Protein AF-A0A9P6Z4J0-F1 (afdb_monomer_lite)

pLDDT: mean 80.22, std 16.31, range [46.16, 96.94]

Organism: NCBI:txid936053

Structure (mmCIF, N/CA/C/O backbone):
data_AF-A0A9P6Z4J0-F1
#
_entry.id   AF-A0A9P6Z4J0-F1
#
loop_
_atom_site.group_PDB
_atom_site.id
_atom_site.type_symbol
_atom_site.label_atom_id
_atom_site.label_alt_id
_atom_site.label_comp_id
_atom_site.label_asym_id
_atom_site.label_entity_id
_atom_site.label_seq_id
_atom_site.pdbx_PDB_ins_code
_atom_site.Cartn_x
_atom_site.Cartn_y
_atom_site.Cartn_z
_atom_site.occupancy
_atom_site.B_iso_or_equiv
_atom_site.auth_seq_id
_atom_site.auth_comp_id
_atom_site.auth_asym_id
_atom_site.auth_atom_id
_atom_site.pdbx_PDB_model_num
A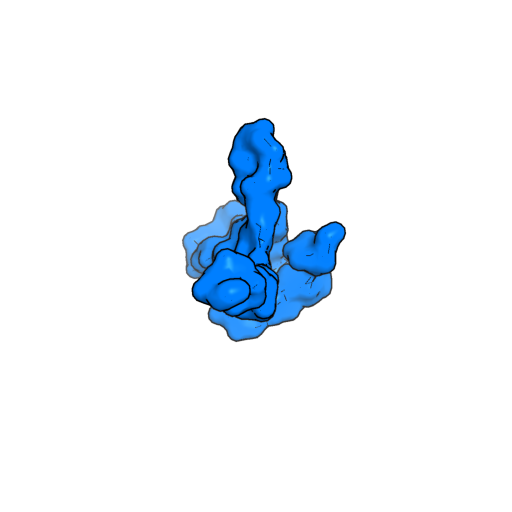TOM 1 N N . MET A 1 1 ? 1.781 -7.828 -13.401 1.00 74.25 1 MET A N 1
ATOM 2 C CA . MET A 1 1 ? 2.775 -7.367 -12.402 1.00 74.25 1 MET A CA 1
ATOM 3 C C . MET A 1 1 ? 2.229 -7.694 -11.018 1.00 74.25 1 MET A C 1
ATOM 5 O O . MET A 1 1 ? 1.097 -7.314 -10.757 1.00 74.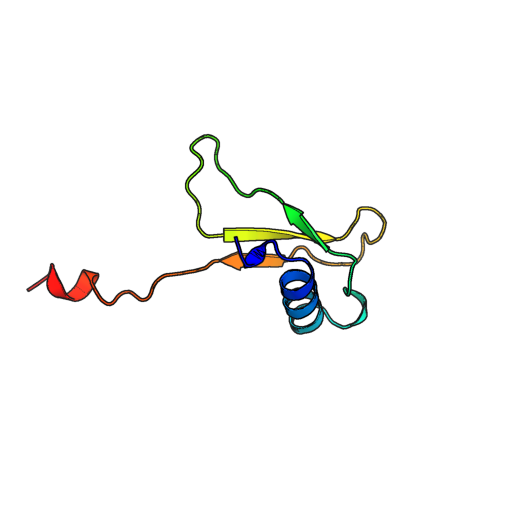25 1 MET A O 1
ATOM 9 N N . ILE A 1 2 ? 2.978 -8.419 -10.174 1.00 87.88 2 ILE A N 1
ATOM 10 C CA . ILE A 1 2 ? 2.474 -9.012 -8.912 1.00 87.88 2 ILE A CA 1
ATOM 11 C C . ILE A 1 2 ? 1.957 -7.978 -7.899 1.00 87.88 2 ILE A C 1
ATOM 13 O O . ILE A 1 2 ? 0.955 -8.206 -7.242 1.00 87.88 2 ILE A O 1
ATOM 17 N N . LEU A 1 3 ? 2.564 -6.792 -7.859 1.00 90.00 3 LEU A N 1
ATOM 18 C CA . LEU A 1 3 ? 2.144 -5.674 -7.006 1.00 90.00 3 LEU A CA 1
ATOM 19 C C . LEU A 1 3 ? 0.854 -4.965 -7.478 1.00 90.00 3 LEU A C 1
ATOM 21 O O . LEU A 1 3 ? 0.444 -3.965 -6.905 1.00 90.00 3 LEU A O 1
ATOM 25 N N . ARG A 1 4 ? 0.217 -5.442 -8.552 1.00 89.56 4 ARG A N 1
ATOM 26 C CA . ARG A 1 4 ? -1.120 -4.989 -8.974 1.00 89.56 4 ARG A CA 1
ATOM 27 C C . ARG A 1 4 ? -2.202 -6.040 -8.706 1.00 89.56 4 ARG A C 1
ATOM 29 O O . ARG A 1 4 ? -3.367 -5.779 -8.981 1.00 89.56 4 ARG A O 1
ATOM 36 N N . ASP A 1 5 ? -1.824 -7.222 -8.217 1.00 92.69 5 ASP A N 1
ATOM 37 C CA . ASP A 1 5 ? -2.777 -8.261 -7.834 1.00 92.69 5 ASP A CA 1
ATOM 38 C C . ASP A 1 5 ? -3.553 -7.825 -6.588 1.00 92.69 5 ASP A C 1
ATOM 40 O O . ASP A 1 5 ? -2.959 -7.369 -5.612 1.00 92.69 5 ASP A O 1
ATOM 44 N N . SER A 1 6 ? -4.878 -7.959 -6.609 1.00 93.75 6 SER A N 1
ATOM 45 C CA . SER A 1 6 ? -5.737 -7.469 -5.528 1.00 93.75 6 SER A CA 1
ATOM 46 C C . SER A 1 6 ? -5.467 -8.156 -4.191 1.00 93.75 6 SER A C 1
ATOM 48 O O . SER A 1 6 ? -5.538 -7.497 -3.159 1.00 93.75 6 SER A O 1
ATOM 50 N N . ASN A 1 7 ? -5.105 -9.445 -4.186 1.00 95.75 7 ASN A N 1
ATOM 51 C CA . ASN A 1 7 ? -4.786 -10.153 -2.944 1.00 95.75 7 ASN A CA 1
ATOM 52 C C . ASN A 1 7 ? -3.466 -9.651 -2.356 1.00 95.75 7 ASN A C 1
ATOM 54 O O . ASN A 1 7 ? -3.336 -9.519 -1.141 1.00 95.75 7 ASN A O 1
ATOM 58 N N . VAL A 1 8 ? -2.493 -9.342 -3.217 1.00 95.12 8 VAL A N 1
ATOM 59 C CA . VAL A 1 8 ? -1.206 -8.765 -2.807 1.00 95.12 8 VAL A CA 1
ATOM 60 C C . VAL A 1 8 ? -1.389 -7.338 -2.295 1.00 95.12 8 VAL A C 1
ATOM 62 O O . VAL A 1 8 ? -0.819 -6.985 -1.265 1.00 95.12 8 VAL A O 1
ATOM 65 N N . VAL A 1 9 ? -2.211 -6.524 -2.963 1.00 95.00 9 VAL A N 1
ATOM 66 C CA . VAL A 1 9 ? -2.558 -5.174 -2.493 1.00 95.00 9 VAL A CA 1
ATOM 67 C C . VAL A 1 9 ? -3.207 -5.253 -1.115 1.00 95.00 9 VAL A C 1
ATOM 69 O O . VAL A 1 9 ? -2.718 -4.601 -0.195 1.00 95.00 9 VAL A O 1
ATOM 72 N N . ASP A 1 10 ? -4.234 -6.090 -0.945 1.00 96.38 10 ASP A N 1
ATOM 73 C CA . ASP A 1 10 ? -4.935 -6.252 0.331 1.00 96.38 10 ASP A CA 1
ATOM 74 C C . ASP A 1 10 ? -4.004 -6.745 1.437 1.00 96.38 10 ASP A C 1
ATOM 76 O O . ASP A 1 10 ? -4.025 -6.199 2.540 1.00 96.38 10 ASP A O 1
ATOM 80 N N . MET A 1 11 ? -3.133 -7.713 1.146 1.00 96.75 11 MET A N 1
ATOM 81 C CA . MET A 1 11 ? -2.112 -8.180 2.084 1.00 96.75 11 MET A CA 1
ATOM 82 C C . MET A 1 11 ? -1.189 -7.039 2.534 1.00 96.75 11 MET A C 1
ATOM 84 O O . MET A 1 11 ? -0.965 -6.863 3.731 1.00 96.75 11 MET A O 1
ATOM 88 N N . ILE A 1 12 ? -0.675 -6.235 1.600 1.00 95.50 12 ILE A N 1
ATOM 89 C CA . ILE A 1 12 ? 0.237 -5.130 1.917 1.00 95.50 12 ILE A CA 1
ATOM 90 C C . ILE A 1 12 ? -0.476 -4.046 2.733 1.00 95.50 12 ILE A C 1
ATOM 92 O O . ILE A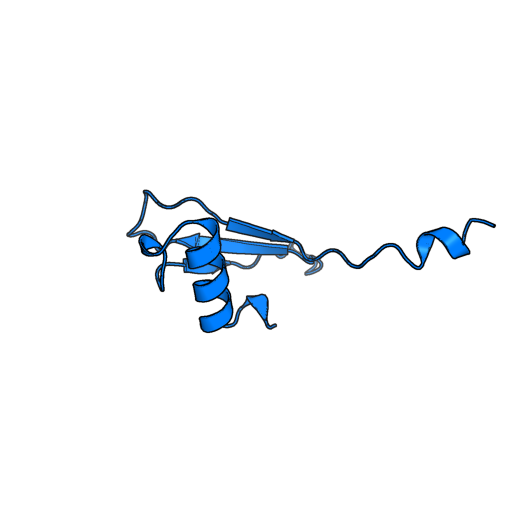 1 12 ? 0.024 -3.641 3.781 1.00 95.50 12 ILE A O 1
ATOM 96 N N . VAL A 1 13 ? -1.640 -3.568 2.285 1.00 95.88 13 VAL A N 1
ATOM 97 C CA . VAL A 1 13 ? -2.315 -2.437 2.944 1.00 95.88 13 VAL A CA 1
ATOM 98 C C . VAL A 1 13 ? -2.869 -2.824 4.309 1.00 95.88 13 VAL A C 1
ATOM 100 O O . VAL A 1 13 ? -2.798 -2.019 5.231 1.00 95.88 13 VAL A O 1
ATOM 103 N N . THR A 1 14 ? -3.332 -4.063 4.486 1.00 96.94 14 THR A N 1
ATOM 104 C CA . THR A 1 14 ? -3.747 -4.543 5.814 1.00 96.94 14 THR A CA 1
ATOM 105 C C . THR A 1 14 ? -2.570 -4.687 6.771 1.00 96.94 14 THR A C 1
ATOM 107 O O . THR A 1 14 ? -2.711 -4.359 7.946 1.00 96.94 14 THR A O 1
ATOM 110 N N . THR A 1 15 ? -1.394 -5.075 6.269 1.00 96.81 15 THR A N 1
ATOM 111 C CA . THR A 1 15 ? -0.164 -5.159 7.074 1.00 96.81 15 THR A CA 1
ATOM 112 C C . THR A 1 15 ? 0.358 -3.780 7.490 1.00 96.81 15 THR A C 1
ATOM 114 O O . THR A 1 15 ? 0.787 -3.604 8.626 1.00 96.81 15 THR A O 1
ATOM 117 N N . VAL A 1 16 ? 0.352 -2.800 6.580 1.00 96.00 16 VAL A N 1
ATOM 118 C CA . VAL A 1 16 ? 0.985 -1.485 6.805 1.00 96.00 16 VAL A CA 1
ATOM 119 C C . VAL A 1 16 ? 0.034 -0.472 7.449 1.00 96.00 16 VAL A C 1
ATOM 121 O O . VAL A 1 16 ? 0.453 0.306 8.301 1.00 96.00 16 VAL A O 1
ATOM 124 N N . VAL A 1 17 ? -1.233 -0.450 7.031 1.00 94.81 17 VAL A N 1
ATOM 125 C CA . VAL A 1 17 ? -2.229 0.553 7.453 1.00 94.81 17 VAL A CA 1
ATOM 126 C C . VAL A 1 17 ? -3.171 -0.010 8.517 1.00 94.81 17 VAL A C 1
ATOM 128 O O . VAL A 1 17 ? -3.561 0.716 9.431 1.00 94.81 17 VAL A O 1
ATOM 131 N N . GLY A 1 18 ? -3.515 -1.295 8.414 1.00 94.62 18 GLY A N 1
ATOM 132 C CA . GLY A 1 18 ? -4.407 -1.999 9.335 1.00 94.62 18 GLY A CA 1
ATOM 133 C C . GLY A 1 18 ? -5.609 -2.646 8.644 1.00 94.62 18 GLY A C 1
ATOM 134 O O . GLY A 1 18 ? -5.905 -2.408 7.475 1.00 94.62 18 GLY A O 1
ATOM 135 N N . GLU A 1 19 ? -6.341 -3.476 9.386 1.00 95.06 19 GLU A N 1
ATOM 136 C CA . GLU A 1 19 ? -7.476 -4.268 8.880 1.00 95.06 19 GLU A CA 1
ATOM 137 C C . GLU A 1 19 ? -8.601 -3.426 8.250 1.00 95.06 19 GLU A C 1
ATOM 139 O O . GLU A 1 19 ? -9.273 -3.867 7.319 1.00 95.06 19 GLU A O 1
ATOM 144 N N . ASN A 1 20 ? -8.764 -2.175 8.686 1.00 92.88 20 ASN A N 1
ATOM 145 C CA . ASN A 1 20 ? -9.716 -1.222 8.115 1.00 92.88 20 ASN A CA 1
ATOM 146 C C . ASN A 1 20 ? -9.364 -0.763 6.686 1.00 92.88 20 ASN A C 1
ATOM 148 O O . ASN A 1 20 ? -10.163 -0.050 6.087 1.00 92.88 20 ASN A O 1
ATOM 152 N N . ALA A 1 21 ? -8.197 -1.133 6.151 1.00 92.62 21 ALA A N 1
ATOM 153 C CA . ALA A 1 21 ? -7.761 -0.830 4.789 1.00 92.62 21 ALA A CA 1
ATOM 154 C C . ALA A 1 21 ? -8.126 -1.913 3.757 1.00 92.62 21 ALA A C 1
ATOM 156 O O . ALA A 1 21 ? -7.981 -1.673 2.555 1.00 92.62 21 ALA A O 1
ATOM 157 N N . ARG A 1 22 ? -8.580 -3.097 4.196 1.00 94.56 22 ARG A N 1
ATOM 158 C CA . ARG A 1 22 ? -8.851 -4.236 3.304 1.00 94.56 22 ARG A CA 1
ATOM 159 C C . ARG A 1 22 ? -9.853 -3.865 2.212 1.00 94.56 22 ARG A C 1
ATOM 161 O O . ARG A 1 22 ? -10.913 -3.315 2.497 1.00 94.56 22 ARG A O 1
ATOM 168 N N . SER A 1 23 ? -9.514 -4.186 0.968 1.00 94.44 23 SER A N 1
ATOM 169 C CA . SER A 1 23 ? -10.330 -3.981 -0.230 1.00 94.44 23 SER A CA 1
ATOM 170 C C . SER A 1 23 ? -10.722 -2.522 -0.495 1.00 94.44 23 SER A C 1
ATOM 172 O O . SER A 1 23 ? -11.606 -2.249 -1.307 1.00 94.44 23 SER A O 1
ATOM 174 N N . LEU A 1 24 ? -10.060 -1.564 0.165 1.00 94.62 24 LEU A N 1
ATOM 175 C CA . LEU A 1 24 ? -10.285 -0.132 -0.037 1.00 94.62 24 LEU A CA 1
ATOM 176 C C . LEU A 1 24 ? -9.227 0.522 -0.919 1.00 94.62 24 LEU A C 1
ATOM 178 O O . LEU A 1 24 ? -9.408 1.675 -1.302 1.00 94.62 24 LEU A O 1
ATOM 182 N N . TYR A 1 25 ? -8.138 -0.175 -1.236 1.00 94.50 25 TYR A N 1
ATOM 183 C CA . TYR A 1 25 ? -7.021 0.374 -1.995 1.00 94.50 25 TYR A CA 1
ATOM 184 C C . TYR A 1 25 ? -6.978 -0.160 -3.423 1.00 94.50 25 TYR A C 1
ATOM 186 O O . TYR A 1 25 ? -7.301 -1.310 -3.698 1.00 94.50 25 TYR A O 1
ATOM 194 N N . THR A 1 26 ? -6.516 0.690 -4.335 1.00 92.38 26 THR A N 1
ATOM 195 C CA . THR A 1 26 ? -6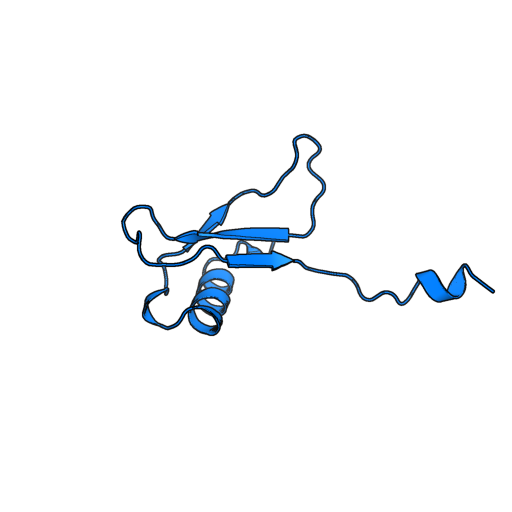.202 0.317 -5.717 1.00 92.38 26 THR A CA 1
ATOM 196 C C . THR A 1 26 ? -4.820 0.828 -6.089 1.00 92.38 26 THR A C 1
ATOM 198 O O . THR A 1 26 ? -4.416 1.912 -5.657 1.00 92.38 26 THR A O 1
ATOM 201 N N . SER A 1 27 ? -4.116 0.093 -6.951 1.00 90.00 27 SER A N 1
ATOM 202 C CA . SER A 1 27 ? -2.885 0.591 -7.560 1.00 90.00 27 SER A CA 1
ATOM 203 C C . SER A 1 27 ? -3.167 1.748 -8.508 1.00 90.00 27 SER A C 1
ATOM 205 O O . SER A 1 27 ? -4.114 1.692 -9.300 1.00 90.00 27 SER A O 1
ATOM 207 N N . LYS A 1 28 ? -2.317 2.769 -8.455 1.00 85.50 28 LYS A N 1
ATOM 208 C CA . LYS A 1 28 ? -2.251 3.862 -9.417 1.00 85.50 28 LYS A CA 1
ATOM 209 C C . LYS A 1 28 ? -0.960 3.750 -10.225 1.00 85.50 28 LYS A C 1
ATOM 211 O O . LYS A 1 28 ? 0.075 3.386 -9.662 1.00 85.50 28 LYS A O 1
ATOM 216 N N . PRO A 1 29 ? -1.014 4.036 -11.535 1.00 72.50 29 PRO A N 1
ATOM 217 C CA . PRO A 1 29 ? 0.194 4.141 -12.330 1.00 72.50 29 PRO A CA 1
ATOM 218 C C . PRO A 1 29 ? 1.058 5.276 -11.769 1.00 72.50 29 PRO A C 1
ATOM 220 O O . PRO A 1 29 ? 0.587 6.387 -11.544 1.00 72.50 29 PRO A O 1
ATOM 223 N N . THR A 1 30 ? 2.317 4.956 -11.519 1.00 65.56 30 THR A N 1
ATOM 224 C CA . THR A 1 30 ? 3.406 5.861 -11.107 1.00 65.56 30 THR A CA 1
ATOM 225 C C . THR A 1 30 ? 4.304 6.219 -12.285 1.00 65.56 30 THR A C 1
ATOM 227 O O . THR A 1 30 ? 5.368 6.811 -12.106 1.00 65.56 30 THR A O 1
ATOM 230 N N . GLU A 1 31 ? 3.893 5.820 -13.490 1.00 65.69 31 GLU A N 1
ATOM 231 C CA . GLU A 1 31 ? 4.653 6.006 -14.712 1.00 65.69 31 GLU A CA 1
ATOM 232 C C . GLU A 1 31 ? 4.888 7.500 -14.938 1.00 65.69 31 GLU A C 1
ATOM 234 O O . GLU A 1 31 ? 3.960 8.294 -15.099 1.00 65.69 31 GLU A O 1
ATOM 239 N N . TRP A 1 32 ? 6.163 7.876 -14.984 1.00 56.94 32 TRP A N 1
ATOM 240 C CA . TRP A 1 32 ? 6.579 9.048 -15.736 1.00 56.94 32 TRP A CA 1
ATOM 241 C C . TRP A 1 32 ? 6.161 8.859 -17.208 1.00 56.94 32 TRP A C 1
ATOM 243 O O . TRP A 1 32 ? 6.003 7.719 -17.652 1.00 56.94 32 TRP A O 1
ATOM 253 N N . PRO A 1 33 ? 6.037 9.927 -18.015 1.00 53.34 33 PRO A N 1
ATOM 254 C CA . PRO A 1 33 ? 5.650 9.820 -19.429 1.00 53.34 33 PRO A CA 1
ATOM 255 C C . PRO A 1 33 ? 6.505 8.860 -20.283 1.00 53.34 33 PRO A C 1
ATOM 257 O O . PRO A 1 33 ? 6.107 8.506 -21.387 1.00 53.34 33 PRO A O 1
ATOM 260 N N . ASN A 1 34 ? 7.678 8.444 -19.792 1.00 58.28 34 ASN A N 1
ATOM 261 C CA . ASN A 1 34 ? 8.606 7.509 -20.430 1.00 58.28 34 ASN A CA 1
ATOM 262 C C . ASN A 1 34 ? 8.510 6.050 -19.919 1.00 58.28 34 ASN A C 1
ATOM 264 O O . ASN A 1 34 ? 9.300 5.215 -20.353 1.00 58.28 34 ASN A O 1
ATOM 268 N N . GLY A 1 35 ? 7.574 5.725 -19.021 1.00 54.66 35 GLY A N 1
ATOM 269 C CA . GLY A 1 35 ? 7.226 4.345 -18.649 1.00 54.66 35 GLY A CA 1
ATOM 270 C C . GLY A 1 35 ? 8.231 3.591 -17.766 1.00 54.66 35 GLY A C 1
ATOM 271 O O . GLY A 1 35 ? 8.045 2.401 -17.521 1.00 54.66 35 GLY A O 1
ATOM 272 N N . THR A 1 36 ? 9.289 4.234 -17.266 1.00 58.56 36 THR A N 1
ATOM 273 C CA . THR A 1 36 ? 10.326 3.579 -16.452 1.00 58.56 36 THR A CA 1
ATOM 274 C C . THR A 1 36 ? 10.220 3.957 -14.973 1.00 58.56 36 THR A C 1
ATOM 276 O O . THR A 1 36 ? 10.721 4.997 -14.549 1.00 58.56 36 THR A O 1
ATOM 279 N N . LYS A 1 37 ? 9.595 3.099 -14.152 1.00 68.44 37 LYS A N 1
ATOM 280 C CA . LYS A 1 37 ? 9.743 3.149 -12.685 1.00 68.44 37 LYS A CA 1
ATOM 281 C C . LYS A 1 37 ? 9.433 1.814 -11.999 1.00 68.44 37 LYS A C 1
ATOM 283 O O . LYS A 1 37 ? 8.610 1.041 -12.486 1.00 68.44 37 LYS A O 1
ATOM 288 N N . SER A 1 38 ? 10.119 1.549 -10.884 1.00 69.38 38 SER A N 1
ATOM 289 C CA . SER A 1 38 ? 10.021 0.321 -10.076 1.00 69.38 38 SER A CA 1
ATOM 290 C C . SER A 1 38 ? 9.096 0.445 -8.858 1.00 69.38 38 SER A C 1
ATOM 292 O O . SER A 1 38 ? 8.952 -0.517 -8.099 1.00 69.38 38 SER A O 1
ATOM 294 N N . ASP A 1 39 ? 8.463 1.601 -8.662 1.00 80.25 39 ASP A N 1
ATOM 295 C CA . ASP A 1 39 ? 7.504 1.852 -7.587 1.00 80.25 39 ASP A CA 1
ATOM 296 C C . ASP A 1 39 ? 6.048 1.822 -8.048 1.00 80.25 39 ASP A C 1
ATOM 298 O O . ASP A 1 39 ? 5.742 2.025 -9.219 1.00 80.25 39 ASP A O 1
ATOM 302 N N . ILE A 1 40 ? 5.133 1.584 -7.108 1.00 87.38 40 ILE A N 1
ATOM 303 C CA . ILE A 1 40 ? 3.681 1.709 -7.268 1.00 87.38 40 ILE A CA 1
ATOM 304 C C . ILE A 1 40 ? 3.117 2.499 -6.090 1.00 87.38 40 ILE A C 1
ATOM 306 O O . ILE A 1 40 ? 3.511 2.297 -4.944 1.00 87.38 40 ILE A O 1
ATOM 310 N N . VAL A 1 41 ? 2.130 3.349 -6.369 1.00 91.00 41 VAL A N 1
ATOM 311 C CA . VAL A 1 41 ? 1.319 4.009 -5.347 1.00 91.00 41 VAL A CA 1
ATOM 312 C C . VAL A 1 41 ? -0.011 3.278 -5.219 1.00 91.00 41 VAL A C 1
ATOM 314 O O . VAL A 1 41 ? -0.710 3.062 -6.210 1.00 91.00 41 VAL A O 1
ATOM 317 N N . TYR A 1 42 ? -0.397 2.938 -3.996 1.00 93.12 42 TYR A N 1
ATOM 318 C CA . TYR A 1 42 ? -1.753 2.542 -3.653 1.00 93.12 42 TYR A CA 1
ATOM 319 C C . TYR A 1 42 ? -2.489 3.729 -3.043 1.00 93.12 42 TYR A C 1
ATOM 321 O O . TYR A 1 42 ? -2.008 4.378 -2.112 1.00 93.12 42 TYR A O 1
ATOM 329 N N . THR A 1 43 ? -3.691 3.988 -3.544 1.00 92.75 43 THR A N 1
ATOM 330 C CA . THR A 1 43 ? -4.583 5.014 -2.997 1.00 92.75 43 THR A CA 1
ATOM 331 C C . THR A 1 43 ? -5.868 4.367 -2.527 1.00 92.75 43 THR A C 1
ATOM 333 O O . THR A 1 43 ? -6.435 3.546 -3.257 1.00 92.75 43 THR A O 1
ATOM 336 N N . ALA A 1 44 ? -6.349 4.777 -1.357 1.00 91.62 44 ALA A N 1
ATOM 337 C CA . ALA A 1 44 ? -7.681 4.415 -0.913 1.00 91.62 44 ALA A CA 1
ATOM 338 C C . ALA A 1 44 ? -8.745 4.985 -1.869 1.00 91.62 44 ALA A C 1
ATOM 340 O O . ALA A 1 44 ? -8.532 6.006 -2.532 1.00 91.62 44 ALA A O 1
ATOM 341 N N . SER A 1 45 ? -9.899 4.324 -1.943 1.00 85.00 45 SER A N 1
ATOM 342 C CA . SER A 1 45 ? -11.074 4.840 -2.640 1.00 85.00 45 SER A CA 1
ATOM 343 C C . SER A 1 45 ? -11.434 6.230 -2.112 1.00 85.00 45 SER A C 1
ATOM 345 O O . SER A 1 45 ? -11.267 6.512 -0.925 1.00 85.00 45 SER A O 1
ATOM 347 N N . ALA A 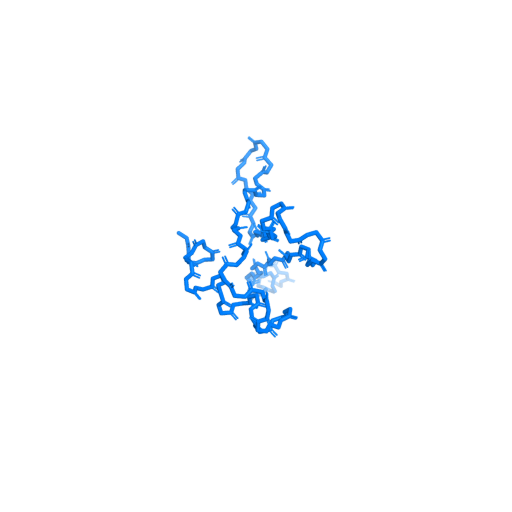1 46 ? -11.976 7.090 -2.978 1.00 71.19 46 ALA A N 1
ATOM 348 C CA . ALA A 1 46 ? -12.340 8.469 -2.635 1.00 71.19 46 ALA A CA 1
ATOM 349 C C . ALA A 1 46 ? -13.320 8.565 -1.447 1.00 71.19 46 ALA A C 1
ATOM 351 O O . ALA A 1 46 ? -13.400 9.595 -0.783 1.00 71.19 46 ALA A O 1
ATOM 352 N N . THR A 1 47 ? -14.040 7.480 -1.153 1.00 69.62 47 THR A N 1
ATOM 353 C CA . THR A 1 47 ? -14.945 7.361 -0.006 1.00 69.62 47 THR A CA 1
ATOM 354 C C . THR A 1 47 ? -14.227 7.205 1.339 1.00 69.62 47 THR A C 1
ATOM 356 O O . THR A 1 47 ? -14.861 7.359 2.379 1.00 69.62 47 THR A O 1
ATOM 359 N N . SER A 1 48 ? -12.917 6.937 1.347 1.00 74.31 48 SER A N 1
ATOM 360 C CA . SER A 1 48 ? -12.121 6.693 2.553 1.00 74.31 48 SER A CA 1
ATOM 361 C C . SER A 1 48 ? -11.026 7.747 2.737 1.00 74.31 48 SER A C 1
ATOM 363 O O . SER A 1 48 ? -9.830 7.462 2.742 1.00 74.31 48 SER A O 1
ATOM 365 N N . SER A 1 49 ? -11.448 9.002 2.922 1.00 68.19 49 SER A N 1
ATOM 366 C CA . SER A 1 49 ? -10.572 10.182 3.051 1.00 68.19 49 SER A CA 1
ATOM 367 C C . SER A 1 49 ? -9.643 10.186 4.274 1.00 68.19 49 SER A C 1
ATOM 369 O O . SER A 1 49 ? -8.814 11.082 4.412 1.00 68.19 49 SER A O 1
ATOM 371 N N . LYS A 1 50 ? -9.773 9.203 5.172 1.00 83.94 50 LYS A N 1
ATOM 372 C CA . LYS A 1 50 ? -8.965 9.074 6.395 1.00 83.94 50 LYS A CA 1
ATOM 373 C C . LYS A 1 50 ? -7.771 8.129 6.244 1.00 83.94 50 LYS A C 1
ATOM 375 O O . LYS A 1 50 ? -6.973 8.028 7.171 1.00 83.94 50 LYS A O 1
ATOM 380 N N . LEU A 1 51 ? -7.669 7.410 5.127 1.00 91.25 51 LEU A N 1
ATOM 381 C CA . LEU A 1 51 ? -6.637 6.401 4.913 1.00 91.25 51 LEU A CA 1
ATOM 382 C C . LEU A 1 51 ? -5.449 6.989 4.126 1.00 91.25 51 LEU A C 1
ATOM 384 O O . LEU A 1 51 ? -5.668 7.632 3.096 1.00 91.25 51 LEU A O 1
ATOM 388 N N . PRO A 1 52 ? -4.197 6.801 4.587 1.00 92.62 52 PRO A N 1
ATOM 389 C CA . PRO A 1 52 ? -3.026 7.393 3.945 1.00 92.62 52 PRO A CA 1
ATOM 390 C C . PRO A 1 52 ? -2.689 6.687 2.619 1.00 92.62 52 PRO A C 1
ATOM 392 O O . PRO A 1 52 ? -2.947 5.491 2.477 1.00 92.62 52 PRO A O 1
ATOM 395 N N . PRO A 1 53 ? -2.075 7.369 1.640 1.00 92.00 53 PRO A N 1
ATOM 396 C CA . PRO A 1 53 ? -1.511 6.689 0.477 1.00 92.00 53 PRO A CA 1
ATOM 397 C C . PRO A 1 53 ? -0.333 5.793 0.890 1.00 92.00 53 PRO A C 1
ATOM 399 O O . PRO A 1 53 ? 0.389 6.102 1.837 1.00 92.00 53 PRO A O 1
ATOM 402 N N . VAL A 1 54 ? -0.115 4.704 0.152 1.00 92.25 54 VAL A N 1
ATOM 403 C CA . VAL A 1 54 ? 1.015 3.784 0.366 1.00 92.25 54 VAL A CA 1
ATOM 404 C C . VAL A 1 54 ? 1.887 3.780 -0.885 1.00 92.25 54 VAL A C 1
ATOM 406 O O . VAL A 1 54 ? 1.400 3.466 -1.966 1.00 92.25 54 VAL A O 1
ATOM 409 N N . LEU A 1 55 ? 3.166 4.129 -0.750 1.00 91.88 55 LEU A N 1
ATOM 410 C CA . LEU A 1 55 ? 4.161 4.023 -1.821 1.00 91.88 55 LEU A CA 1
ATOM 411 C C . LEU A 1 55 ? 5.002 2.764 -1.591 1.00 91.88 55 LEU A C 1
ATOM 413 O O . LEU A 1 55 ? 5.558 2.583 -0.511 1.00 91.88 55 LEU A O 1
ATOM 417 N N . ILE A 1 56 ? 5.093 1.908 -2.604 1.00 88.81 56 ILE A N 1
ATOM 418 C CA . ILE A 1 56 ? 5.913 0.695 -2.604 1.00 88.81 56 ILE A CA 1
ATOM 419 C C . ILE A 1 56 ? 7.010 0.872 -3.638 1.00 88.81 56 ILE A C 1
ATOM 421 O O . ILE A 1 56 ? 6.694 1.124 -4.792 1.00 88.81 56 ILE A O 1
ATOM 425 N N . GLU A 1 57 ? 8.266 0.678 -3.252 1.00 87.06 57 GLU A N 1
ATOM 426 C CA . GLU A 1 57 ? 9.416 0.698 -4.156 1.00 87.06 57 GLU A CA 1
ATOM 427 C C . GLU A 1 57 ? 10.126 -0.657 -4.116 1.00 87.06 57 GLU A C 1
ATOM 429 O O . GLU A 1 57 ? 10.465 -1.159 -3.043 1.00 87.06 57 GLU A O 1
ATOM 434 N N . VAL A 1 58 ? 10.338 -1.269 -5.285 1.00 82.88 58 VAL A N 1
ATOM 435 C CA . VAL A 1 58 ? 11.145 -2.490 -5.400 1.00 82.88 58 VAL A CA 1
ATOM 436 C C . VAL A 1 58 ? 12.547 -2.105 -5.843 1.00 82.88 58 VAL A C 1
ATOM 438 O O . VAL A 1 58 ? 12.760 -1.703 -6.988 1.00 82.88 58 VAL A O 1
ATOM 441 N N . GLN A 1 59 ? 13.509 -2.270 -4.942 1.00 79.25 59 GLN A N 1
ATOM 442 C CA . GLN A 1 59 ? 14.921 -2.067 -5.232 1.00 79.25 59 GLN A CA 1
ATOM 443 C C . GLN A 1 59 ? 15.612 -3.419 -5.424 1.00 79.25 59 GLN A C 1
ATOM 445 O O . GLN A 1 59 ? 15.510 -4.314 -4.584 1.00 79.25 59 GLN A O 1
ATOM 450 N N . LEU A 1 60 ? 16.327 -3.576 -6.539 1.00 72.56 60 LEU A N 1
ATOM 451 C CA . LEU A 1 60 ? 17.183 -4.741 -6.751 1.00 72.56 60 LEU A CA 1
ATOM 452 C C . LEU A 1 60 ? 18.418 -4.639 -5.842 1.00 72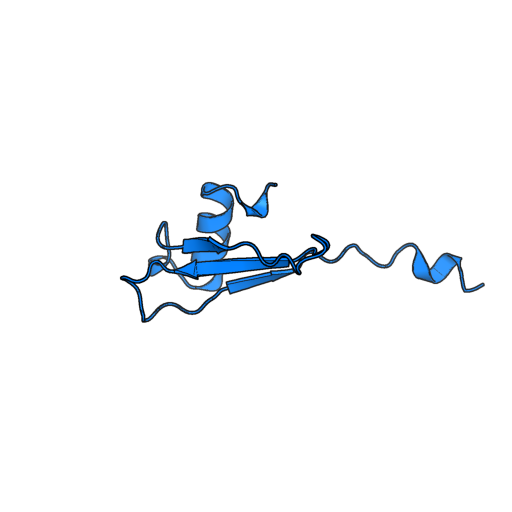.56 60 LEU A C 1
ATOM 454 O O . LEU A 1 60 ? 18.983 -3.547 -5.711 1.00 72.56 60 LEU A O 1
ATOM 458 N N . PRO A 1 61 ? 18.870 -5.746 -5.225 1.00 66.69 61 PRO A N 1
ATOM 459 C CA . PRO A 1 61 ? 20.081 -5.724 -4.424 1.00 66.69 61 PRO A CA 1
ATOM 460 C C . PRO A 1 61 ? 21.279 -5.307 -5.287 1.00 66.69 61 PRO A C 1
ATOM 462 O O . PRO A 1 61 ? 21.495 -5.816 -6.390 1.00 66.69 61 PRO A O 1
ATOM 465 N N . LEU A 1 62 ? 22.063 -4.366 -4.759 1.00 63.62 62 LEU A N 1
ATOM 466 C CA . LEU A 1 62 ? 23.311 -3.850 -5.324 1.00 63.62 62 LEU A CA 1
ATOM 467 C C . LEU A 1 62 ? 24.419 -4.917 -5.276 1.00 63.62 62 LEU A C 1
ATOM 469 O O . LEU A 1 62 ? 25.421 -4.749 -4.593 1.00 63.62 62 LEU A O 1
ATOM 473 N N . THR A 1 63 ? 24.264 -6.043 -5.969 1.00 53.88 63 THR A N 1
ATOM 474 C CA . THR A 1 63 ? 25.328 -7.064 -6.027 1.00 53.88 63 THR A CA 1
ATOM 475 C C . THR A 1 63 ? 26.291 -6.824 -7.197 1.00 53.88 63 THR A C 1
ATOM 477 O O . THR A 1 63 ? 27.420 -7.295 -7.167 1.00 53.88 63 THR A O 1
ATOM 480 N N . TRP A 1 64 ? 25.904 -6.023 -8.197 1.00 50.97 64 TRP A N 1
ATOM 481 C CA . TRP A 1 64 ? 26.675 -5.859 -9.440 1.00 50.97 64 TRP A CA 1
ATOM 482 C C . TRP A 1 64 ? 27.476 -4.553 -9.547 1.00 50.97 64 TRP A C 1
ATOM 484 O O . TRP A 1 64 ? 28.340 -4.451 -10.411 1.00 50.97 64 TRP A O 1
ATOM 494 N N . ILE A 1 65 ? 27.254 -3.567 -8.667 1.00 54.22 65 ILE A N 1
ATOM 495 C CA . ILE A 1 65 ? 28.001 -2.292 -8.717 1.00 54.22 65 ILE A CA 1
ATOM 496 C C . ILE A 1 65 ? 29.397 -2.415 -8.074 1.00 54.22 65 ILE A C 1
ATOM 498 O O . ILE A 1 65 ? 30.304 -1.677 -8.440 1.00 54.22 65 ILE A O 1
ATOM 502 N N . LEU A 1 66 ? 29.623 -3.401 -7.196 1.00 47.91 66 LEU A N 1
ATOM 503 C CA . LEU A 1 66 ? 30.942 -3.630 -6.586 1.00 47.91 66 LEU A CA 1
ATOM 504 C C . LEU A 1 66 ? 31.939 -4.377 -7.493 1.00 47.91 66 LEU A C 1
ATOM 506 O O . LEU A 1 66 ? 33.133 -4.313 -7.232 1.00 47.91 66 LEU A O 1
ATOM 510 N N . LEU A 1 67 ? 31.489 -5.041 -8.566 1.00 48.78 67 LEU A N 1
ATOM 511 C CA . LEU A 1 67 ? 32.383 -5.732 -9.515 1.00 48.78 67 LEU A CA 1
ATOM 512 C C . LEU A 1 67 ? 32.872 -4.838 -10.665 1.00 48.78 67 LEU A C 1
ATOM 514 O O . LEU A 1 67 ? 33.766 -5.236 -11.398 1.00 48.78 67 LEU A O 1
ATOM 518 N N . ALA A 1 68 ? 32.308 -3.637 -10.824 1.00 46.16 68 ALA A N 1
ATOM 519 C CA . ALA A 1 68 ? 32.745 -2.665 -11.830 1.00 46.16 68 ALA A CA 1
ATOM 520 C C . ALA A 1 68 ? 33.717 -1.606 -11.269 1.00 46.16 68 ALA A C 1
ATOM 522 O O . ALA A 1 68 ? 34.064 -0.662 -11.976 1.00 46.16 68 ALA A O 1
ATOM 523 N N . ALA A 1 69 ? 34.125 -1.739 -10.001 1.00 46.56 69 ALA A N 1
ATOM 524 C CA . ALA A 1 69 ? 34.954 -0.767 -9.285 1.00 46.56 69 ALA A CA 1
ATOM 525 C C . ALA A 1 69 ? 36.311 -1.321 -8.794 1.00 46.56 69 ALA A C 1
ATOM 527 O O . ALA A 1 69 ? 36.989 -0.632 -8.034 1.00 46.56 69 ALA A O 1
ATOM 528 N N . PHE A 1 70 ? 36.717 -2.520 -9.233 1.00 49.91 70 PHE A N 1
ATOM 529 C CA . PHE A 1 70 ? 38.049 -3.093 -8.994 1.00 49.91 70 PHE A CA 1
ATOM 530 C C . PHE A 1 70 ? 38.622 -3.700 -10.271 1.00 49.91 70 PHE A C 1
ATOM 532 O O . PHE A 1 70 ? 37.857 -4.399 -10.973 1.00 49.91 70 PHE A O 1
#

Secondary structure (DSSP, 8-state):
-GGGSHHHHHHHHHHHT-GGGTT-EEEE----TT---SEEEEEE-TT-TTSPPEEEE-PPP--SSTTS--

Sequence (70 aa):
MILRDSNVVDMIVTTVVGENARSLYTSKPTEWPNGTKSDIVYTASATSSKLPPVLIEVQLPLTWILLAAF

Radius of gyration: 15.42 Å; chains: 1; bounding box: 53×20×30 Å

Foldseek 3Di:
DQCQDLVNVQVVCCVPFNPVQHPQWGWDDPDDPVRDFQKIKIDGDPVCPPTDIDIDGDDDDPPPVVVVPD